Protein AF-A0A6N9UV46-F1 (afdb_monomer_lite)

Organism: NCBI:txid285562

Structure (mmCIF, N/CA/C/O backbone):
data_AF-A0A6N9UV46-F1
#
_entry.id   AF-A0A6N9UV46-F1
#
loop_
_atom_site.group_PDB
_atom_site.id
_atom_site.type_symbol
_atom_site.label_atom_id
_atom_site.label_alt_id
_atom_site.label_comp_id
_atom_site.label_asym_id
_atom_site.lab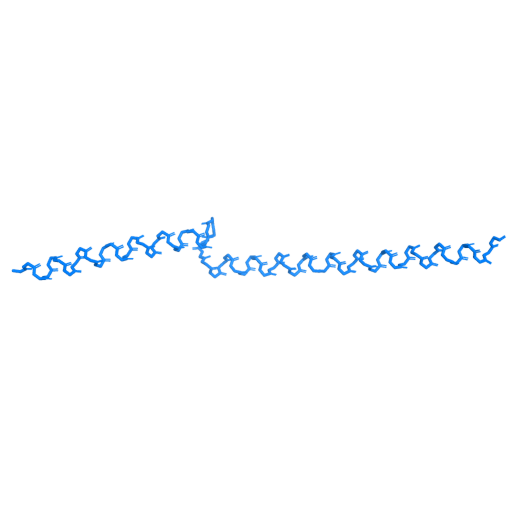el_entity_id
_atom_site.label_seq_id
_atom_site.pdbx_PDB_ins_code
_atom_site.Cartn_x
_atom_site.Cartn_y
_atom_site.Cartn_z
_atom_site.occupancy
_atom_site.B_iso_or_equiv
_atom_site.auth_seq_id
_atom_site.auth_comp_id
_atom_site.auth_asym_id
_atom_site.auth_atom_id
_atom_site.pdbx_PDB_model_num
ATOM 1 N N . SER A 1 1 ? -22.460 2.330 44.128 1.00 65.69 1 SER A N 1
ATOM 2 C CA . SER A 1 1 ? -22.012 1.835 42.803 1.00 65.69 1 SER A CA 1
ATOM 3 C C . SER A 1 1 ? -21.067 2.780 42.057 1.00 65.69 1 SER A C 1
ATOM 5 O O . SER A 1 1 ? -20.788 2.501 40.897 1.00 65.69 1 SER A O 1
ATOM 7 N N . ALA A 1 2 ? -20.556 3.857 42.673 1.00 82.12 2 ALA A N 1
ATOM 8 C CA . ALA A 1 2 ? -19.775 4.899 41.990 1.00 82.12 2 ALA A CA 1
ATOM 9 C C . ALA A 1 2 ? -18.545 4.363 41.230 1.00 82.12 2 ALA A C 1
ATOM 11 O O . ALA A 1 2 ? -18.312 4.758 40.095 1.00 82.12 2 ALA A O 1
ATOM 12 N N . SER A 1 3 ? -17.833 3.375 41.784 1.00 84.69 3 SER A N 1
ATOM 13 C CA . SER A 1 3 ? -16.683 2.743 41.119 1.00 84.69 3 SER A CA 1
ATOM 14 C C . SER A 1 3 ? -17.043 2.029 39.810 1.00 84.69 3 SER A C 1
ATOM 16 O O . SER A 1 3 ? -16.248 2.028 38.878 1.00 84.69 3 SER A O 1
ATOM 18 N N . ARG A 1 4 ? -18.251 1.449 39.704 1.00 91.75 4 ARG A N 1
ATOM 19 C CA . ARG A 1 4 ? -18.716 0.816 38.456 1.00 91.75 4 ARG A CA 1
ATOM 20 C C . ARG A 1 4 ? -19.037 1.853 37.381 1.00 91.75 4 ARG A C 1
ATOM 22 O O . ARG A 1 4 ? -18.750 1.616 36.216 1.00 91.75 4 ARG A O 1
ATOM 29 N N . VAL A 1 5 ? -19.606 2.991 37.781 1.00 93.75 5 VAL A N 1
ATOM 30 C CA . VAL A 1 5 ? -19.919 4.103 36.870 1.00 93.75 5 VAL A CA 1
ATOM 31 C C . VAL A 1 5 ? -18.629 4.724 36.335 1.00 93.75 5 VAL A C 1
ATOM 33 O O . VAL A 1 5 ? -18.447 4.774 35.126 1.00 93.75 5 VAL A O 1
ATOM 36 N N . ALA A 1 6 ? -17.680 5.057 37.214 1.00 91.19 6 ALA A N 1
ATOM 37 C CA . ALA A 1 6 ? -16.379 5.594 36.81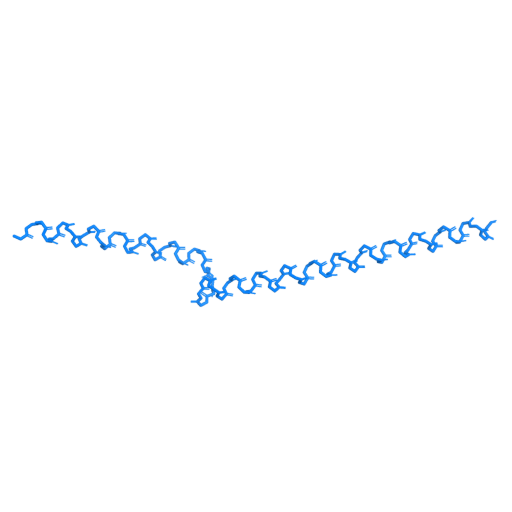0 1.00 91.19 6 ALA A CA 1
ATOM 38 C C . ALA A 1 6 ? -15.597 4.632 35.893 1.00 91.19 6 ALA A C 1
ATOM 40 O O . ALA A 1 6 ? -14.962 5.058 34.929 1.00 91.19 6 ALA A O 1
ATOM 41 N N . GLY A 1 7 ? -15.668 3.322 36.168 1.00 96.06 7 GLY A N 1
ATOM 42 C CA . GLY A 1 7 ? -15.076 2.300 35.305 1.00 96.06 7 GLY A CA 1
ATOM 43 C C . GLY A 1 7 ? -15.703 2.266 33.909 1.00 96.06 7 GLY A C 1
ATOM 44 O O . GLY A 1 7 ? -14.981 2.200 32.918 1.00 96.06 7 GLY A O 1
ATOM 45 N N . ARG A 1 8 ? -17.034 2.370 33.822 1.00 96.94 8 ARG A N 1
ATOM 46 C CA . ARG A 1 8 ? -17.758 2.410 32.547 1.00 96.94 8 ARG A CA 1
ATOM 47 C C . ARG A 1 8 ? -17.421 3.658 31.731 1.00 96.94 8 ARG A C 1
ATOM 49 O O . ARG A 1 8 ? -17.086 3.528 30.562 1.00 96.94 8 ARG A O 1
ATOM 56 N N . GLU A 1 9 ? -17.429 4.836 32.347 1.00 97.00 9 GLU A N 1
ATOM 57 C CA . GLU A 1 9 ? -17.092 6.091 31.661 1.00 97.00 9 GLU A CA 1
ATOM 58 C C . GLU A 1 9 ? -15.663 6.084 31.101 1.00 97.00 9 GLU A C 1
ATOM 60 O O . GLU A 1 9 ? -15.395 6.642 30.039 1.00 97.00 9 GLU A O 1
ATOM 65 N N . ARG A 1 10 ? -14.719 5.451 31.812 1.00 97.00 10 ARG A N 1
ATOM 66 C CA . ARG A 1 10 ? -13.355 5.271 31.307 1.00 97.00 10 ARG A CA 1
ATOM 67 C C . ARG A 1 10 ? -13.336 4.401 30.050 1.00 97.00 10 ARG A C 1
ATOM 69 O O . ARG A 1 10 ? -12.687 4.787 29.085 1.00 97.00 10 ARG A O 1
ATOM 76 N N . LEU A 1 11 ? -14.047 3.275 30.057 1.00 98.12 11 LEU A N 1
ATOM 77 C CA . LEU A 1 11 ? -14.118 2.376 28.902 1.00 98.12 11 LEU A CA 1
ATOM 78 C C . LEU A 1 11 ? -14.798 3.033 27.696 1.00 98.12 11 LEU A C 1
ATOM 80 O O . LEU A 1 11 ? -14.339 2.849 26.578 1.00 98.12 11 LEU A O 1
ATOM 84 N N . GLU A 1 12 ? -15.841 3.834 27.913 1.00 98.31 12 GLU A N 1
ATOM 85 C CA . GLU A 1 12 ? -16.514 4.580 26.839 1.00 98.31 12 GLU A CA 1
ATOM 86 C C . GLU A 1 12 ? -15.566 5.596 26.182 1.00 98.31 12 GLU A C 1
ATOM 88 O O . GLU A 1 12 ? -15.524 5.706 24.958 1.00 98.31 12 GLU A O 1
ATOM 93 N N . ARG A 1 13 ? -14.734 6.287 26.977 1.00 98.06 13 ARG A N 1
ATOM 94 C CA . ARG A 1 13 ? -13.686 7.169 26.435 1.00 98.06 13 ARG A CA 1
ATOM 95 C C . ARG A 1 13 ? -12.623 6.393 25.661 1.00 98.06 13 ARG A C 1
ATOM 97 O O . ARG A 1 13 ? -12.243 6.818 24.578 1.00 98.06 13 ARG A O 1
ATOM 104 N N . GLU A 1 14 ? -12.146 5.272 26.199 1.00 98.38 14 GLU A N 1
ATOM 105 C CA . GLU A 1 14 ? -11.151 4.431 25.519 1.00 98.38 14 GLU A CA 1
ATOM 106 C C . GLU A 1 14 ? -11.691 3.868 24.199 1.00 98.38 14 GLU A C 1
ATOM 108 O O . GLU A 1 14 ? -10.989 3.891 23.190 1.00 98.38 14 GLU A O 1
ATOM 113 N N . GLN A 1 15 ? -12.954 3.438 24.174 1.00 98.38 15 GLN A N 1
ATOM 114 C CA . GLN A 1 15 ? -13.622 2.9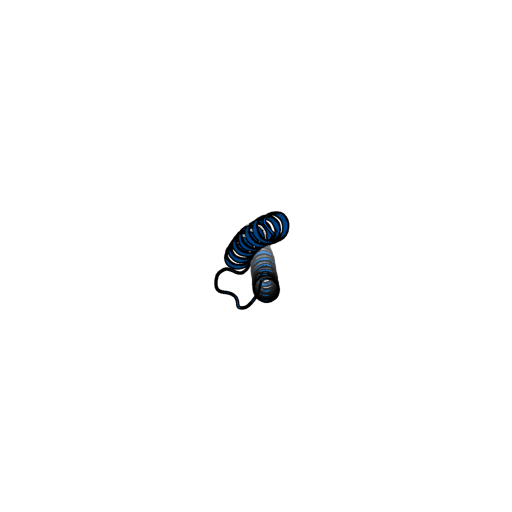83 22.959 1.00 98.38 15 GLN A CA 1
ATOM 115 C C . GLN A 1 15 ? -13.718 4.098 21.913 1.00 98.38 15 GLN A C 1
ATOM 117 O O . GLN A 1 15 ? -13.341 3.870 20.767 1.00 98.38 15 GLN A O 1
ATOM 122 N N . ALA A 1 16 ? -14.143 5.303 22.303 1.00 98.50 16 ALA A N 1
ATOM 123 C CA . ALA A 1 16 ? -14.235 6.438 21.386 1.00 98.50 16 ALA A CA 1
ATOM 124 C C . ALA A 1 16 ? -12.874 6.798 20.760 1.00 98.50 16 ALA A C 1
ATOM 126 O O . ALA A 1 16 ? -12.790 7.060 19.561 1.00 98.50 16 ALA A O 1
ATOM 127 N N . VAL A 1 17 ? -11.795 6.752 21.552 1.00 98.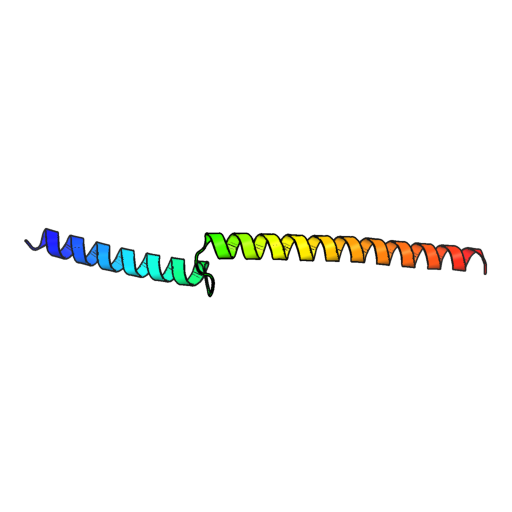56 17 VAL A N 1
ATOM 128 C CA . VAL A 1 17 ? -10.426 6.980 21.057 1.00 98.56 17 VAL A CA 1
ATOM 129 C C . VAL A 1 17 ? -10.021 5.910 20.039 1.00 98.56 17 VAL A C 1
ATOM 131 O O . VAL A 1 17 ? -9.531 6.242 18.960 1.00 98.56 17 VAL A O 1
ATOM 134 N N . LEU A 1 18 ? -10.260 4.631 20.344 1.00 98.38 18 LEU A N 1
ATOM 135 C CA . LEU A 1 18 ? -9.931 3.531 19.432 1.00 98.38 18 LEU A CA 1
ATOM 136 C C . LEU A 1 18 ? -10.748 3.588 18.134 1.00 98.38 18 LEU A C 1
ATOM 138 O O . LEU A 1 18 ? -10.217 3.312 17.060 1.00 98.38 18 LEU A O 1
ATOM 142 N N . GLU A 1 19 ? -12.023 3.967 18.203 1.00 98.25 19 GLU A N 1
ATOM 143 C CA . GLU A 1 19 ? -12.869 4.150 17.020 1.00 98.25 19 GLU A CA 1
ATOM 144 C C . GLU A 1 19 ? -12.351 5.278 16.120 1.00 98.25 19 GLU A C 1
ATOM 146 O O . GLU A 1 19 ? -12.301 5.114 14.897 1.00 98.25 19 GLU A O 1
ATOM 151 N N . GLU A 1 20 ? -11.898 6.390 16.705 1.00 98.44 20 GLU A N 1
ATOM 152 C CA . GLU A 1 20 ? -11.277 7.488 15.962 1.00 98.44 20 GLU A CA 1
ATOM 153 C C . GLU A 1 20 ? -9.959 7.054 15.302 1.00 98.44 20 GLU A C 1
ATOM 155 O O . GLU A 1 20 ? -9.706 7.348 14.130 1.00 98.44 20 GLU A O 1
ATOM 160 N N . GLU A 1 21 ? -9.105 6.332 16.026 1.00 98.44 21 GLU A N 1
ATOM 161 C CA . GLU A 1 21 ? -7.861 5.777 15.485 1.00 98.44 21 GLU A CA 1
ATOM 162 C C . GLU A 1 21 ? -8.119 4.805 14.333 1.00 98.44 21 GLU A C 1
ATOM 164 O O . GLU A 1 21 ? -7.494 4.925 13.275 1.00 98.44 21 GLU A O 1
ATOM 169 N N . LEU A 1 22 ? -9.083 3.895 14.484 1.00 98.25 22 LEU A N 1
ATOM 170 C CA . LEU A 1 22 ? -9.464 2.957 13.432 1.00 98.25 22 LEU A CA 1
ATOM 171 C C . LEU A 1 22 ? -10.043 3.673 12.211 1.00 98.25 22 LEU A C 1
ATOM 173 O O . LEU A 1 22 ? -9.699 3.312 11.083 1.00 98.25 22 LEU A O 1
ATOM 177 N N . ALA A 1 23 ? -10.887 4.689 12.409 1.00 98.12 23 ALA A N 1
ATOM 178 C CA . ALA A 1 23 ? -11.430 5.502 11.325 1.00 98.12 23 ALA A CA 1
ATOM 179 C C . ALA A 1 23 ? -10.316 6.220 10.549 1.00 98.12 23 ALA A C 1
ATOM 181 O O . ALA A 1 23 ? -10.291 6.165 9.318 1.00 98.12 23 ALA A O 1
ATOM 182 N N . ARG A 1 24 ? -9.351 6.820 11.255 1.00 98.19 24 ARG A N 1
ATOM 183 C CA . ARG A 1 24 ? -8.183 7.462 10.635 1.00 98.19 24 ARG A CA 1
ATOM 184 C C . ARG A 1 24 ? -7.312 6.459 9.880 1.00 98.19 24 ARG A C 1
ATOM 186 O O . ARG A 1 24 ? -6.939 6.724 8.741 1.00 98.19 24 ARG A O 1
ATOM 193 N N . ALA A 1 25 ? -7.027 5.301 10.475 1.00 97.88 25 ALA A N 1
ATOM 194 C CA . ALA A 1 25 ? -6.163 4.286 9.878 1.00 97.88 25 ALA A CA 1
ATOM 195 C C . ALA A 1 25 ? -6.772 3.642 8.620 1.00 97.88 25 ALA A C 1
ATOM 197 O O . ALA A 1 25 ? -6.073 3.443 7.625 1.00 97.88 25 ALA A O 1
ATOM 198 N N . ARG A 1 26 ? -8.075 3.323 8.632 1.00 97.94 26 ARG A N 1
ATOM 199 C CA . ARG A 1 26 ? -8.751 2.721 7.467 1.00 97.94 26 ARG A CA 1
ATOM 200 C C . ARG A 1 26 ? -9.128 3.748 6.397 1.00 97.94 26 ARG A C 1
ATOM 202 O O . ARG A 1 26 ? -9.261 3.391 5.225 1.00 97.94 26 ARG A O 1
ATOM 209 N N . GLY A 1 27 ? -9.298 5.017 6.771 1.00 97.00 27 GLY A N 1
ATOM 210 C CA . GLY A 1 27 ? -9.827 6.049 5.885 1.00 97.00 27 GLY A CA 1
ATOM 211 C C . GLY A 1 27 ? -11.192 5.639 5.325 1.00 97.00 27 GLY A C 1
ATOM 212 O O . GLY A 1 27 ? -12.087 5.249 6.068 1.00 97.00 27 GLY A O 1
ATOM 213 N N . ALA A 1 28 ? -11.340 5.680 4.000 1.00 96.81 28 ALA A N 1
ATOM 214 C CA . ALA A 1 28 ? -12.564 5.252 3.317 1.00 96.81 28 ALA A CA 1
ATOM 215 C C . ALA A 1 28 ? -12.692 3.723 3.138 1.00 96.81 28 ALA A C 1
ATOM 217 O O . ALA A 1 28 ? -13.694 3.259 2.601 1.00 96.81 28 ALA A O 1
ATOM 218 N N . ALA A 1 29 ? -11.689 2.933 3.537 1.00 97.94 29 ALA A N 1
ATOM 219 C CA . ALA A 1 29 ? -11.740 1.483 3.384 1.00 97.94 29 ALA A CA 1
ATOM 220 C C . ALA A 1 29 ? -12.640 0.822 4.442 1.00 97.94 29 ALA A C 1
ATOM 222 O O . ALA A 1 29 ? -12.814 1.314 5.562 1.00 97.94 29 ALA A O 1
ATOM 223 N N . GLU A 1 30 ? -13.163 -0.355 4.100 1.00 96.44 30 GLU A N 1
ATOM 224 C CA . GLU A 1 30 ? -14.012 -1.160 4.987 1.00 96.44 30 GLU A CA 1
ATOM 225 C C . GLU A 1 30 ? -13.284 -1.580 6.273 1.00 96.44 30 GLU A C 1
ATOM 227 O O . GLU A 1 30 ? -13.893 -1.672 7.335 1.00 96.44 30 GLU A O 1
ATOM 232 N N . SER A 1 31 ? -11.966 -1.777 6.205 1.00 97.88 31 SER A N 1
ATOM 233 C CA . SER A 1 31 ? -11.121 -2.112 7.352 1.00 97.88 31 SER A CA 1
ATOM 234 C C . SER A 1 31 ? -9.677 -1.649 7.148 1.00 97.88 31 SER A C 1
ATOM 236 O O . SER A 1 31 ? -9.254 -1.344 6.030 1.00 97.88 31 SER A O 1
ATOM 238 N N . VAL A 1 32 ? -8.893 -1.642 8.230 1.00 98.56 32 VAL A N 1
ATOM 239 C CA . VAL A 1 32 ? -7.443 -1.383 8.167 1.00 98.56 32 VAL A CA 1
ATOM 240 C C . VAL A 1 32 ? -6.734 -2.440 7.313 1.00 98.56 32 VAL A C 1
ATOM 242 O O . VAL A 1 32 ? -5.874 -2.093 6.511 1.00 98.56 32 VAL A O 1
ATOM 245 N N . ALA A 1 33 ? -7.141 -3.711 7.406 1.00 98.44 33 ALA A N 1
ATOM 246 C CA . ALA A 1 33 ? -6.587 -4.785 6.580 1.00 98.44 33 ALA A CA 1
ATOM 247 C C . ALA A 1 33 ? -6.883 -4.575 5.084 1.00 98.44 33 ALA A C 1
ATOM 249 O O . ALA A 1 33 ? -5.996 -4.731 4.247 1.00 98.44 33 ALA A O 1
ATOM 250 N N . ALA A 1 34 ? -8.102 -4.143 4.739 1.00 98.50 34 ALA A N 1
ATOM 251 C CA . ALA A 1 34 ? -8.454 -3.800 3.362 1.00 98.50 34 ALA A CA 1
ATOM 252 C C . ALA A 1 34 ? -7.620 -2.617 2.840 1.00 98.50 34 ALA A C 1
ATOM 254 O O . ALA A 1 34 ? -7.138 -2.653 1.705 1.00 98.50 34 ALA A O 1
ATOM 255 N N . ARG A 1 35 ? -7.399 -1.592 3.679 1.00 98.56 35 ARG A N 1
ATOM 256 C CA . ARG A 1 35 ? -6.533 -0.455 3.344 1.00 98.56 35 ARG A CA 1
ATOM 257 C C . ARG A 1 35 ? -5.078 -0.881 3.147 1.00 98.56 35 ARG A C 1
ATOM 259 O O . ARG A 1 35 ? -4.461 -0.438 2.183 1.00 98.56 35 ARG A O 1
ATOM 266 N N . ALA A 1 36 ? -4.544 -1.739 4.014 1.00 98.56 36 ALA A N 1
ATOM 267 C CA . ALA A 1 36 ? -3.186 -2.264 3.893 1.00 98.56 36 ALA A CA 1
ATOM 268 C C . ALA A 1 36 ? -3.005 -3.027 2.574 1.00 98.56 36 ALA A C 1
ATOM 270 O O . ALA A 1 36 ? -2.147 -2.666 1.775 1.00 98.56 36 ALA A O 1
ATOM 271 N N . ALA A 1 37 ? -3.905 -3.966 2.272 1.00 98.62 37 ALA A N 1
ATOM 272 C CA . ALA A 1 37 ? -3.866 -4.718 1.020 1.00 98.62 37 ALA A CA 1
ATOM 273 C C . ALA A 1 37 ? -3.989 -3.808 -0.218 1.00 98.62 37 ALA A C 1
ATOM 275 O O . ALA A 1 37 ? -3.378 -4.065 -1.255 1.00 98.62 37 ALA A O 1
ATOM 276 N N . GLN A 1 38 ? -4.785 -2.733 -0.141 1.00 98.56 38 GLN A N 1
ATOM 277 C CA . GLN A 1 38 ? -4.856 -1.730 -1.206 1.00 98.56 38 GLN A CA 1
ATOM 278 C C . GLN A 1 38 ? -3.511 -1.020 -1.407 1.00 98.56 38 GLN A C 1
ATOM 280 O O . GLN A 1 38 ? -3.063 -0.893 -2.547 1.00 98.56 38 GLN A O 1
ATOM 285 N N . LEU A 1 39 ? -2.885 -0.555 -0.325 1.00 98.56 39 LEU A N 1
ATOM 286 C CA . LEU A 1 39 ? -1.604 0.149 -0.377 1.00 98.56 39 LEU A CA 1
ATOM 287 C C . LEU A 1 39 ? -0.473 -0.762 -0.870 1.00 98.56 39 LEU A C 1
ATOM 289 O O . LEU A 1 39 ? 0.333 -0.324 -1.681 1.00 98.56 39 LEU A O 1
ATOM 293 N N . GLU A 1 40 ? -0.449 -2.031 -0.461 1.00 98.81 40 GLU A N 1
ATOM 294 C CA . GLU A 1 40 ? 0.522 -3.026 -0.938 1.00 98.81 40 GLU A CA 1
ATOM 295 C C . GLU A 1 40 ? 0.430 -3.233 -2.452 1.00 98.81 40 GLU A C 1
ATOM 297 O O . GLU A 1 40 ? 1.443 -3.201 -3.150 1.00 98.81 40 GLU A O 1
ATOM 302 N N . ARG A 1 41 ? -0.791 -3.359 -2.991 1.00 98.75 41 ARG A N 1
ATOM 303 C CA . ARG A 1 41 ? -0.997 -3.449 -4.445 1.00 98.75 41 ARG A CA 1
ATOM 304 C C . ARG A 1 41 ? -0.530 -2.189 -5.171 1.00 98.75 41 ARG A C 1
ATOM 306 O O . ARG A 1 41 ? 0.088 -2.287 -6.225 1.00 98.75 41 ARG A O 1
ATOM 313 N N . GLN A 1 42 ? -0.818 -1.008 -4.623 1.00 98.81 42 GLN A N 1
ATOM 314 C CA . GLN A 1 42 ? -0.366 0.258 -5.209 1.00 98.81 42 GLN A CA 1
ATOM 315 C C . GLN A 1 42 ? 1.160 0.382 -5.185 1.00 98.81 42 GLN A C 1
ATOM 317 O O . GLN A 1 42 ? 1.746 0.807 -6.176 1.00 98.81 42 GLN A O 1
ATOM 322 N N . ALA A 1 43 ? 1.801 -0.021 -4.088 1.00 98.81 43 ALA A N 1
ATOM 323 C CA . ALA A 1 43 ? 3.252 -0.024 -3.970 1.00 98.81 43 ALA A CA 1
ATOM 324 C C . ALA A 1 43 ? 3.897 -0.955 -5.005 1.00 98.81 43 ALA A C 1
ATOM 326 O O . ALA A 1 43 ? 4.837 -0.539 -5.674 1.00 98.81 43 ALA A O 1
ATOM 327 N N . ALA A 1 44 ? 3.356 -2.163 -5.199 1.00 98.81 44 ALA A N 1
ATOM 328 C CA . ALA A 1 44 ? 3.841 -3.090 -6.222 1.00 98.81 44 ALA A CA 1
ATOM 329 C C . ALA A 1 44 ? 3.750 -2.488 -7.634 1.00 98.81 44 ALA A C 1
ATOM 331 O O . ALA A 1 44 ? 4.746 -2.447 -8.349 1.00 98.81 44 ALA A O 1
ATOM 332 N N . LEU A 1 45 ? 2.595 -1.917 -7.996 1.00 98.88 45 LEU A N 1
ATOM 333 C CA . LEU A 1 45 ? 2.406 -1.271 -9.301 1.00 98.88 45 LEU A CA 1
ATOM 334 C C . LEU A 1 45 ? 3.383 -0.110 -9.535 1.00 98.88 45 LEU A C 1
ATOM 336 O O . LEU A 1 45 ? 3.899 0.058 -10.638 1.00 98.88 45 LEU A O 1
ATOM 340 N N . LEU A 1 46 ? 3.628 0.708 -8.508 1.00 98.81 46 LEU A N 1
ATOM 341 C CA . LEU A 1 46 ? 4.568 1.825 -8.601 1.00 98.81 46 LEU A CA 1
ATOM 342 C C . LEU A 1 46 ? 6.018 1.345 -8.720 1.00 98.81 46 LEU A C 1
ATOM 344 O O . LEU A 1 46 ? 6.785 1.943 -9.474 1.00 98.81 46 LEU A O 1
ATOM 348 N N . THR A 1 47 ? 6.385 0.271 -8.021 1.00 98.75 47 THR A N 1
ATOM 349 C CA . THR A 1 47 ? 7.701 -0.364 -8.158 1.00 98.75 47 THR A CA 1
ATOM 350 C C . THR A 1 47 ? 7.905 -0.896 -9.572 1.00 98.75 47 THR A C 1
ATOM 352 O O . THR A 1 47 ? 8.887 -0.527 -10.212 1.00 98.75 47 THR A O 1
ATOM 355 N N . ASP A 1 48 ? 6.947 -1.655 -10.106 1.00 98.75 48 ASP A N 1
ATOM 356 C CA . ASP A 1 48 ? 7.033 -2.215 -11.460 1.00 98.75 48 ASP A CA 1
ATOM 357 C C . ASP A 1 48 ? 7.141 -1.110 -12.526 1.00 98.75 48 ASP A C 1
ATOM 359 O O . ASP A 1 48 ? 7.926 -1.198 -13.478 1.00 98.75 48 ASP A O 1
ATOM 363 N N . ALA A 1 49 ? 6.380 -0.024 -12.354 1.00 98.62 49 ALA A N 1
ATOM 364 C CA . ALA A 1 49 ? 6.451 1.138 -13.233 1.00 98.62 49 ALA A CA 1
ATOM 365 C C . ALA A 1 49 ? 7.821 1.831 -13.158 1.00 98.62 49 ALA A C 1
ATOM 367 O O . ALA A 1 49 ? 8.376 2.215 -14.191 1.00 98.62 49 ALA A O 1
ATOM 368 N N . ALA A 1 50 ? 8.387 1.972 -11.957 1.00 98.75 50 ALA A N 1
ATOM 369 C CA . ALA A 1 50 ? 9.711 2.554 -11.768 1.00 98.75 50 ALA A CA 1
ATOM 370 C C . ALA A 1 50 ? 10.808 1.686 -12.403 1.00 98.75 50 ALA A C 1
ATOM 372 O O . ALA A 1 50 ? 11.699 2.218 -13.066 1.00 98.75 50 ALA A O 1
ATOM 373 N N . ASP A 1 51 ? 10.727 0.366 -12.253 1.00 98.81 51 ASP A N 1
ATOM 374 C CA . ASP A 1 51 ? 11.665 -0.578 -12.861 1.00 98.81 51 ASP A CA 1
ATOM 375 C C . ASP A 1 51 ? 11.603 -0.502 -14.391 1.00 98.81 51 ASP A C 1
ATOM 377 O O . ASP A 1 51 ? 12.632 -0.352 -15.056 1.00 98.81 51 ASP A O 1
ATOM 381 N N . THR A 1 52 ? 10.391 -0.483 -14.951 1.00 98.75 52 THR A N 1
ATOM 382 C CA . THR A 1 52 ? 10.167 -0.317 -16.394 1.00 98.75 52 THR A CA 1
ATOM 383 C C . THR A 1 52 ? 10.746 1.004 -16.907 1.00 98.75 52 THR A C 1
ATOM 385 O O . THR A 1 52 ? 11.412 1.034 -17.945 1.00 98.75 52 THR A O 1
ATOM 388 N N . ALA A 1 53 ? 10.543 2.101 -16.172 1.00 98.75 53 ALA A N 1
ATOM 389 C CA . ALA A 1 53 ? 11.078 3.408 -16.536 1.00 98.75 53 ALA A CA 1
ATOM 390 C C . ALA A 1 53 ? 12.615 3.425 -16.549 1.00 98.75 53 ALA A C 1
ATOM 392 O O . ALA A 1 53 ? 13.207 4.006 -17.461 1.00 98.75 53 ALA A O 1
ATOM 393 N N . ARG A 1 54 ? 13.271 2.756 -15.588 1.00 98.69 54 ARG A N 1
ATOM 394 C CA . ARG A 1 54 ? 14.739 2.626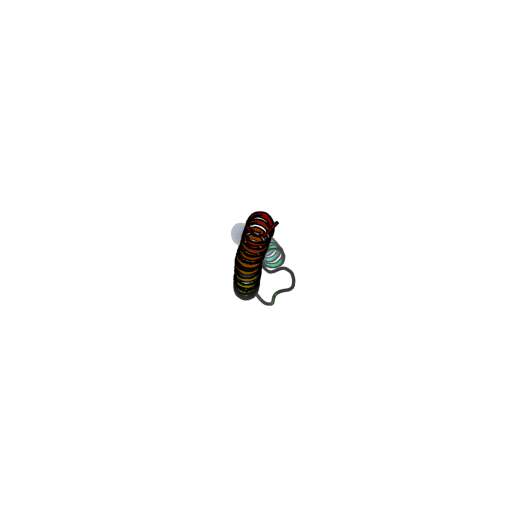 -15.575 1.00 98.69 54 ARG A CA 1
ATOM 395 C C . ARG A 1 54 ? 15.241 1.833 -16.781 1.00 98.69 54 ARG A C 1
ATOM 397 O O . ARG A 1 54 ? 16.147 2.298 -17.464 1.00 98.69 54 ARG A O 1
ATOM 404 N N . VAL A 1 55 ? 14.605 0.707 -17.112 1.00 98.81 55 VAL A N 1
ATOM 405 C CA . VAL A 1 55 ? 14.966 -0.090 -18.301 1.00 98.81 55 VAL A CA 1
ATOM 406 C C . VAL A 1 55 ? 14.821 0.723 -19.591 1.00 98.81 55 VAL A C 1
ATOM 408 O O . VAL A 1 55 ? 15.692 0.671 -20.465 1.00 98.81 55 VAL A O 1
ATOM 411 N N . ALA A 1 56 ? 13.743 1.499 -19.718 1.00 98.62 56 ALA A N 1
ATOM 412 C CA . ALA A 1 56 ? 13.531 2.365 -20.873 1.00 98.62 56 ALA A CA 1
ATOM 413 C C . ALA A 1 56 ? 14.613 3.453 -20.977 1.00 98.62 56 ALA A C 1
ATOM 415 O O . ALA A 1 56 ? 15.152 3.678 -22.062 1.00 98.62 56 ALA A O 1
ATOM 416 N N . ALA A 1 57 ? 14.969 4.088 -19.856 1.00 98.69 57 ALA A N 1
ATOM 417 C CA . ALA A 1 57 ? 16.026 5.095 -19.805 1.00 98.69 57 ALA A CA 1
ATOM 418 C C . ALA A 1 57 ? 17.394 4.515 -20.201 1.00 98.69 57 ALA A C 1
ATOM 420 O O . ALA A 1 57 ? 18.078 5.085 -21.053 1.00 98.69 57 ALA A O 1
ATOM 421 N N . ASP A 1 58 ? 17.754 3.349 -19.662 1.00 98.75 58 ASP A N 1
ATOM 422 C CA . ASP A 1 58 ? 19.005 2.657 -19.989 1.00 98.75 58 ASP A CA 1
ATOM 423 C C . ASP A 1 58 ? 19.069 2.278 -21.472 1.00 98.75 58 ASP A C 1
ATOM 425 O O . ASP A 1 58 ? 20.100 2.435 -22.130 1.00 98.75 58 ASP A O 1
ATOM 429 N N . THR A 1 59 ? 17.953 1.801 -22.024 1.00 98.56 59 THR A N 1
ATOM 430 C CA . THR A 1 59 ? 17.856 1.436 -23.443 1.00 98.56 59 THR A CA 1
ATOM 431 C C . THR A 1 59 ? 18.014 2.664 -24.336 1.00 98.56 59 THR A C 1
ATOM 433 O O . THR A 1 59 ? 18.776 2.627 -25.304 1.00 98.56 59 THR A O 1
ATOM 436 N N . ALA A 1 60 ? 17.353 3.771 -23.990 1.00 98.50 60 ALA A N 1
ATOM 437 C CA . ALA A 1 60 ? 17.488 5.031 -24.710 1.00 98.50 60 ALA A CA 1
ATOM 438 C C . ALA A 1 60 ? 18.927 5.567 -24.664 1.00 98.50 60 ALA A C 1
ATOM 440 O O . ALA A 1 60 ? 19.404 6.110 -25.660 1.00 98.50 60 ALA A O 1
ATOM 441 N N . GLN A 1 61 ? 19.639 5.394 -23.545 1.00 98.38 61 GLN A N 1
ATOM 442 C CA . GLN A 1 61 ? 21.044 5.787 -23.449 1.00 98.38 61 GLN A CA 1
ATOM 443 C C . GLN A 1 61 ? 21.937 4.930 -24.351 1.00 98.38 61 GLN A C 1
ATOM 445 O O . GLN A 1 61 ? 22.732 5.471 -25.113 1.00 98.38 61 GLN A O 1
ATOM 450 N N . ARG A 1 62 ? 21.764 3.603 -24.335 1.00 98.12 62 ARG A N 1
ATOM 451 C CA . ARG A 1 62 ? 22.539 2.699 -25.201 1.00 98.12 62 ARG A CA 1
ATOM 452 C C . ARG A 1 62 ? 22.321 2.979 -26.685 1.00 98.12 62 ARG A C 1
ATOM 454 O O . ARG A 1 62 ? 23.271 2.874 -27.454 1.00 98.12 62 ARG A O 1
ATOM 461 N N . LEU A 1 63 ? 21.097 3.335 -27.081 1.00 98.06 63 LEU A N 1
ATOM 462 C CA . LEU A 1 63 ? 20.798 3.732 -28.457 1.00 98.06 63 LEU A CA 1
ATOM 463 C C . LEU A 1 63 ? 21.587 4.988 -28.848 1.00 98.06 63 LEU A C 1
ATOM 465 O O . LEU A 1 63 ? 22.285 4.970 -29.855 1.00 98.06 63 LEU A O 1
ATOM 469 N N . LYS A 1 64 ? 21.562 6.030 -28.007 1.00 97.50 64 LYS A N 1
ATOM 470 C CA . LYS A 1 64 ? 22.350 7.253 -28.233 1.00 97.50 64 LYS A CA 1
ATOM 471 C C . LYS A 1 64 ? 23.846 6.961 -28.347 1.00 97.50 64 LYS A C 1
ATOM 473 O O . LYS A 1 64 ? 24.508 7.500 -29.227 1.00 97.50 64 LYS A O 1
ATOM 478 N N . ASP A 1 65 ? 24.374 6.105 -27.474 1.00 98.06 65 ASP A N 1
ATOM 479 C CA . ASP A 1 65 ? 25.791 5.735 -27.489 1.00 98.06 65 ASP A CA 1
ATOM 480 C C . ASP A 1 65 ? 26.168 4.951 -28.754 1.00 98.06 65 ASP A C 1
ATOM 482 O O . ASP A 1 65 ? 27.285 5.086 -29.250 1.00 98.06 65 ASP A O 1
ATOM 486 N N . ALA A 1 66 ? 25.263 4.113 -29.270 1.00 97.88 66 ALA A N 1
ATOM 487 C CA . ALA A 1 66 ? 25.464 3.385 -30.518 1.00 97.88 66 ALA A CA 1
ATOM 488 C C . ALA A 1 66 ? 25.441 4.331 -31.725 1.00 97.88 66 ALA A C 1
ATOM 490 O O . ALA A 1 66 ? 26.352 4.273 -32.548 1.00 97.88 66 ALA A O 1
ATOM 491 N N . ASP A 1 67 ? 24.466 5.241 -31.784 1.00 97.06 67 ASP A N 1
ATOM 492 C CA . ASP A 1 67 ? 24.371 6.259 -32.834 1.00 97.06 67 ASP A CA 1
ATOM 493 C C . ASP A 1 67 ? 25.632 7.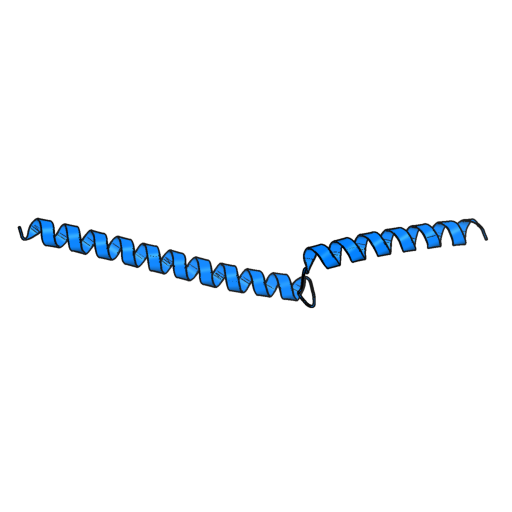136 -32.870 1.00 97.06 67 ASP A C 1
ATOM 495 O O . ASP A 1 67 ? 26.202 7.367 -33.934 1.00 97.06 67 ASP A O 1
ATOM 499 N N . ALA A 1 68 ? 26.139 7.548 -31.703 1.00 96.56 68 ALA A N 1
ATOM 500 C CA . ALA A 1 68 ? 27.363 8.341 -31.594 1.00 96.56 68 ALA A CA 1
ATOM 501 C C . ALA A 1 68 ? 28.626 7.619 -32.101 1.00 96.56 68 ALA A C 1
ATOM 503 O O . ALA A 1 68 ? 29.606 8.281 -32.421 1.00 96.56 68 ALA A O 1
ATOM 504 N N . ARG A 1 69 ? 28.633 6.279 -32.167 1.00 95.38 69 ARG A N 1
ATOM 505 C CA . ARG A 1 69 ? 29.752 5.494 -32.729 1.00 95.38 69 ARG A CA 1
ATOM 506 C C . ARG A 1 69 ? 29.668 5.327 -34.245 1.00 95.38 69 ARG A C 1
ATOM 508 O O . ARG A 1 69 ? 30.653 4.905 -34.846 1.00 95.38 69 ARG A O 1
ATOM 515 N N . LEU A 1 70 ? 28.494 5.557 -34.833 1.00 95.06 70 LEU A N 1
ATOM 516 C CA . LEU A 1 70 ? 28.256 5.442 -36.274 1.00 95.06 70 LEU A CA 1
ATOM 517 C C . LEU A 1 70 ? 28.458 6.771 -37.020 1.00 95.06 70 LEU A C 1
ATOM 519 O O . LEU A 1 70 ? 28.585 6.745 -38.244 1.00 95.06 70 LEU A O 1
ATOM 523 N N . ALA A 1 71 ? 28.455 7.896 -36.301 1.00 86.12 71 ALA A N 1
ATOM 524 C CA . ALA A 1 71 ? 28.727 9.241 -36.812 1.00 86.12 71 ALA A CA 1
ATOM 525 C C . ALA A 1 71 ? 30.232 9.546 -36.870 1.00 86.12 71 ALA A C 1
ATOM 527 O O . ALA A 1 71 ? 30.633 10.268 -37.811 1.00 86.12 71 ALA A O 1
#

pLDDT: mean 96.82, std 4.84, range [65.69, 98.88]

Secondary structure (DSSP, 8-state):
-HHHHHHHHHHHHHHHHHHHHHHHHHTTSSSHHHHHHHHHHHHHHHHHHHHHHHHHHHHHHHHHHHHHHH-

Foldseek 3Di:
DVVVVVVVVVVVVVVVVVVVVFCVCQPPHPGNVRSVVVVVVVVVVVVVVVVVVVVVVVVVVVVVVVVVVVD

Radius of gyration: 26.9 Å; chains: 1; bounding box: 52×14×80 Å

Sequence (71 aa):
SASRVAGRERLEREQAVLEEELARARGAAESVAARAAQLERQAALLTDAADTARVAADTAQRLKDADARLA